Protein AF-I4HLX9-F1 (afdb_monomer_lite)

Radius of gyration: 16.6 Å; chains: 1; bounding box: 46×32×36 Å

Foldseek 3Di:
DFADQQPLVDAADVCLQVPLPDDDPSPDDDDDQDDDPCVCVDPLLVVLVVVLQVLLDPDPPRNDDDPQCPSVLSSNSSSQVPDDPPDGPDDDDPDPVPDDDPPDDPVPDDLDLCLSSLVSVCVVCVVGSVSVSVNSNSVSVVVVVVVVVVVVD

Structure (mmCIF, N/CA/C/O backbone):
data_AF-I4HLX9-F1
#
_entry.id   AF-I4HLX9-F1
#
loop_
_atom_site.group_PDB
_atom_site.id
_atom_site.type_symbol
_atom_site.label_atom_id
_atom_site.label_alt_id
_atom_site.label_comp_id
_atom_site.label_asym_id
_atom_site.label_entity_id
_atom_site.label_seq_id
_atom_site.pdbx_PDB_ins_code
_atom_site.Cartn_x
_atom_site.Cartn_y
_atom_site.Cartn_z
_atom_site.occupancy
_atom_site.B_iso_or_equiv
_atom_site.auth_seq_id
_atom_site.auth_comp_id
_atom_site.auth_asym_id
_atom_site.auth_atom_id
_atom_site.pdbx_PDB_model_num
ATOM 1 N N . MET A 1 1 ? -22.840 -7.962 -2.025 1.00 43.03 1 MET A N 1
ATOM 2 C CA . MET A 1 1 ? -21.601 -8.703 -1.705 1.00 43.03 1 MET A CA 1
ATOM 3 C C . MET A 1 1 ? -20.695 -7.799 -0.896 1.00 43.03 1 MET A C 1
ATOM 5 O O . MET A 1 1 ? -20.536 -6.633 -1.252 1.00 43.03 1 MET A O 1
ATOM 9 N N . GLU A 1 2 ? -20.195 -8.314 0.216 1.00 41.00 2 GLU A N 1
ATOM 10 C CA . GLU A 1 2 ? -19.357 -7.601 1.178 1.00 41.00 2 GLU A CA 1
ATOM 11 C C . GLU A 1 2 ? -17.907 -7.530 0.677 1.00 41.00 2 GLU A C 1
ATOM 13 O O . GLU A 1 2 ? -17.463 -8.379 -0.098 1.00 41.00 2 GLU A O 1
ATOM 18 N N . VAL A 1 3 ? -17.199 -6.458 1.031 1.00 46.12 3 VAL A N 1
ATOM 19 C CA . VAL A 1 3 ? -15.902 -6.108 0.441 1.00 46.12 3 VAL A CA 1
ATOM 20 C C . VAL A 1 3 ? -14.773 -6.441 1.401 1.00 46.12 3 VAL A C 1
ATOM 22 O O . VAL A 1 3 ? -14.701 -5.810 2.462 1.00 46.12 3 VAL A O 1
ATOM 25 N N . PRO A 1 4 ? -13.874 -7.380 1.053 1.00 48.59 4 PRO A N 1
ATOM 26 C CA . PRO A 1 4 ? -12.701 -7.620 1.867 1.00 48.59 4 PRO A CA 1
ATOM 27 C C . PRO A 1 4 ? -11.828 -6.368 1.845 1.00 48.59 4 PRO A C 1
ATOM 29 O O . PRO A 1 4 ? -11.683 -5.690 0.824 1.00 48.59 4 PRO A O 1
ATOM 32 N N . ILE A 1 5 ? -11.251 -6.058 2.994 1.00 58.41 5 ILE A N 1
ATOM 33 C CA . ILE A 1 5 ? -10.216 -5.039 3.113 1.00 58.41 5 ILE A CA 1
ATOM 34 C C . ILE A 1 5 ? -9.045 -5.461 2.206 1.00 58.41 5 ILE A C 1
ATOM 36 O O . ILE A 1 5 ? -8.912 -6.657 1.918 1.00 58.41 5 ILE A O 1
ATOM 40 N N . ALA A 1 6 ? -8.190 -4.529 1.747 1.00 64.69 6 ALA A N 1
ATOM 41 C CA . ALA A 1 6 ? -6.877 -4.868 1.180 1.00 64.69 6 ALA A CA 1
ATOM 42 C C . ALA A 1 6 ? -6.299 -6.033 1.985 1.00 64.69 6 ALA A C 1
ATOM 44 O O . ALA A 1 6 ? -6.528 -6.058 3.199 1.00 64.69 6 ALA A O 1
ATOM 45 N N . PRO A 1 7 ? -5.611 -7.002 1.358 1.00 71.50 7 PRO A N 1
ATOM 46 C CA . PRO A 1 7 ? -5.273 -8.246 2.028 1.00 71.50 7 PRO A CA 1
ATOM 47 C C . PRO A 1 7 ? -4.093 -8.019 2.987 1.00 71.50 7 PRO A C 1
ATOM 49 O O . PRO A 1 7 ? -3.009 -8.560 2.822 1.00 71.50 7 PRO A O 1
ATOM 52 N N . LEU A 1 8 ? -4.311 -7.160 3.981 1.00 78.81 8 LEU A N 1
ATOM 53 C CA . LEU A 1 8 ? -3.389 -6.656 4.984 1.00 78.81 8 LEU A CA 1
ATOM 54 C C . LEU A 1 8 ? -2.974 -7.762 5.950 1.00 78.81 8 LEU A C 1
ATOM 56 O O . LEU A 1 8 ? -1.884 -7.688 6.507 1.00 78.81 8 LEU A O 1
ATOM 60 N N . ASP A 1 9 ? -3.815 -8.793 6.089 1.00 80.06 9 ASP A N 1
ATOM 61 C CA . ASP A 1 9 ? -3.510 -10.029 6.817 1.00 80.06 9 ASP A CA 1
ATOM 62 C C . ASP A 1 9 ? -2.525 -10.932 6.053 1.00 80.06 9 ASP A C 1
ATOM 64 O O . ASP A 1 9 ? -2.032 -11.912 6.608 1.00 80.06 9 ASP A O 1
ATOM 68 N N . ASN A 1 10 ? -2.198 -10.619 4.789 1.00 84.88 10 ASN A N 1
ATOM 69 C CA . ASN A 1 10 ? -1.187 -11.388 4.077 1.00 84.88 10 ASN A CA 1
ATOM 70 C C . ASN A 1 10 ? 0.182 -11.197 4.740 1.00 84.88 10 ASN A C 1
ATOM 72 O O . ASN A 1 10 ? 0.622 -10.058 4.966 1.00 84.88 10 ASN A O 1
ATOM 76 N N . PRO A 1 11 ? 0.893 -12.305 5.010 1.00 90.06 11 PRO A N 1
ATOM 77 C CA . PRO A 1 11 ? 2.204 -12.239 5.614 1.00 90.06 11 PRO A CA 1
ATOM 78 C C . PRO A 1 11 ? 3.208 -11.602 4.654 1.00 90.06 11 PRO A C 1
ATOM 80 O O . PRO A 1 11 ? 3.058 -11.600 3.427 1.00 90.06 11 PRO A O 1
ATOM 83 N N . PHE A 1 12 ? 4.276 -11.077 5.240 1.00 92.81 12 PHE A N 1
ATOM 84 C CA . PHE A 1 12 ? 5.419 -10.604 4.484 1.00 92.81 12 PHE A CA 1
ATOM 85 C C . PHE A 1 12 ? 6.147 -11.791 3.835 1.00 92.81 12 PHE A C 1
ATOM 87 O O . PHE A 1 12 ? 6.544 -12.740 4.513 1.00 92.81 12 PHE A O 1
ATOM 94 N N . GLU A 1 13 ? 6.358 -11.733 2.523 1.00 91.75 13 GLU A N 1
ATOM 95 C CA . GLU A 1 13 ? 7.128 -12.728 1.785 1.00 91.75 13 GLU A CA 1
ATOM 96 C C . GLU A 1 13 ? 8.603 -12.305 1.717 1.00 91.75 13 GLU A C 1
ATOM 98 O O . GLU A 1 13 ? 9.004 -11.541 0.840 1.00 91.75 13 GLU A O 1
ATOM 103 N N . LEU A 1 14 ? 9.453 -12.865 2.586 1.00 92.38 14 LEU A N 1
ATOM 104 C CA . LEU A 1 14 ? 10.884 -12.517 2.660 1.00 92.38 14 LEU A CA 1
ATOM 105 C C . LEU A 1 14 ? 11.615 -12.612 1.306 1.00 92.38 14 LEU A C 1
ATOM 107 O O . LEU A 1 14 ? 12.502 -11.818 1.001 1.00 92.38 14 LEU A O 1
ATOM 111 N N . ARG A 1 15 ? 11.208 -13.555 0.449 1.00 92.88 15 ARG A N 1
ATOM 112 C CA . ARG A 1 15 ? 11.726 -13.695 -0.920 1.00 92.88 15 ARG A CA 1
ATOM 113 C C . ARG A 1 15 ? 11.603 -12.412 -1.741 1.00 92.88 15 ARG A C 1
ATOM 115 O O . ARG A 1 15 ? 12.481 -12.148 -2.555 1.00 92.88 15 ARG A O 1
ATOM 122 N N . LEU A 1 16 ? 10.536 -11.636 -1.546 1.00 89.31 16 LEU A N 1
ATOM 123 C CA . LEU A 1 16 ? 10.332 -10.372 -2.248 1.00 89.31 16 LEU A CA 1
ATOM 124 C C . LEU A 1 16 ? 11.344 -9.316 -1.841 1.00 89.31 16 LEU A C 1
ATOM 126 O O . LEU A 1 16 ? 11.607 -8.455 -2.657 1.00 89.31 16 LEU A O 1
ATOM 130 N N . ALA A 1 17 ? 11.918 -9.387 -0.639 1.00 91.12 17 ALA A N 1
ATOM 131 C CA . ALA A 1 17 ? 12.960 -8.469 -0.182 1.00 91.12 17 ALA A CA 1
ATOM 132 C C . ALA A 1 17 ? 14.381 -8.919 -0.527 1.00 91.12 17 ALA A C 1
ATOM 134 O O . ALA A 1 17 ? 15.312 -8.126 -0.455 1.00 91.12 17 ALA A O 1
ATOM 135 N N . LEU A 1 18 ? 14.565 -10.196 -0.864 1.00 92.12 18 LEU A N 1
ATOM 136 C CA . LEU A 1 18 ? 15.881 -10.764 -1.162 1.00 92.12 18 LEU A CA 1
ATOM 137 C C . LEU A 1 18 ? 16.110 -10.974 -2.664 1.00 92.12 18 LEU A C 1
ATOM 139 O O . LEU A 1 18 ? 17.255 -11.079 -3.099 1.00 92.12 18 LEU A O 1
ATOM 143 N N . TRP A 1 19 ? 15.045 -11.051 -3.468 1.00 90.06 19 TRP A N 1
ATOM 144 C CA . TRP A 1 19 ? 15.135 -11.420 -4.880 1.00 90.06 19 TRP A CA 1
ATOM 145 C C . TRP A 1 19 ? 14.360 -10.454 -5.800 1.00 90.06 19 TRP A C 1
ATOM 147 O O . TRP A 1 19 ? 13.137 -10.559 -5.906 1.00 90.06 19 TRP A O 1
ATOM 157 N N . PRO A 1 20 ? 15.044 -9.575 -6.567 1.00 86.81 20 PRO A N 1
ATOM 158 C CA . PRO A 1 20 ? 14.406 -8.551 -7.418 1.00 86.81 20 PRO A CA 1
ATOM 159 C C . PRO A 1 20 ? 13.506 -9.061 -8.557 1.00 86.81 20 PRO A C 1
ATOM 161 O O . PRO A 1 20 ? 12.774 -8.283 -9.189 1.00 86.81 20 PRO A O 1
ATOM 164 N N . TYR A 1 21 ? 13.586 -10.358 -8.863 1.00 86.44 21 TYR A N 1
ATOM 165 C CA . TYR A 1 21 ? 12.763 -11.027 -9.873 1.00 86.44 21 TYR A CA 1
ATOM 166 C C . TYR A 1 21 ? 11.638 -11.874 -9.265 1.00 86.44 21 TYR A C 1
ATOM 168 O O . TYR A 1 21 ? 10.880 -12.498 -10.010 1.00 86.44 21 TYR A O 1
ATOM 176 N N . ALA A 1 22 ? 11.514 -11.914 -7.934 1.00 85.56 22 ALA A N 1
ATOM 177 C CA . ALA A 1 22 ? 10.369 -12.536 -7.290 1.00 85.56 22 ALA A CA 1
ATOM 178 C C . ALA A 1 22 ? 9.104 -11.746 -7.651 1.00 85.56 22 ALA A C 1
ATOM 180 O O . ALA A 1 22 ? 9.133 -10.524 -7.791 1.00 85.56 22 ALA A O 1
ATOM 181 N N . LYS A 1 23 ? 7.999 -12.465 -7.847 1.00 81.94 23 LYS A N 1
ATOM 182 C CA . LYS A 1 23 ? 6.695 -11.877 -8.149 1.00 81.94 23 LYS A CA 1
ATOM 183 C C . LYS A 1 23 ? 5.777 -12.044 -6.957 1.00 81.94 23 LYS A C 1
ATOM 185 O O . LYS A 1 23 ? 5.753 -13.121 -6.357 1.00 81.94 23 LYS A O 1
ATOM 190 N N . ARG A 1 24 ? 5.013 -10.996 -6.680 1.00 83.69 24 ARG A N 1
ATOM 191 C CA . ARG A 1 24 ? 3.952 -11.001 -5.686 1.00 83.69 24 ARG A CA 1
ATOM 192 C C . ARG A 1 24 ? 2.813 -11.927 -6.087 1.00 83.69 24 ARG A C 1
ATOM 194 O O . ARG A 1 24 ? 2.456 -12.006 -7.262 1.00 83.69 24 ARG A O 1
ATOM 201 N N . LYS A 1 25 ? 2.262 -12.634 -5.101 1.00 79.94 25 LYS A N 1
ATOM 202 C CA . LYS A 1 25 ? 1.082 -13.502 -5.250 1.00 79.94 25 LYS A CA 1
ATOM 203 C C . LYS A 1 25 ? -0.125 -12.971 -4.479 1.00 79.94 25 LYS A C 1
ATOM 205 O O . LYS A 1 25 ? -1.259 -13.305 -4.802 1.00 79.94 25 LYS A O 1
ATOM 210 N N . ASP A 1 26 ? 0.113 -12.080 -3.524 1.00 72.19 26 ASP A N 1
ATOM 211 C CA . ASP A 1 26 ? -0.887 -11.332 -2.758 1.00 72.19 26 ASP A CA 1
ATOM 212 C C . ASP A 1 26 ? -1.683 -10.318 -3.600 1.00 72.19 26 ASP A C 1
ATOM 214 O O . ASP A 1 26 ? -2.595 -9.673 -3.086 1.00 72.19 26 ASP A O 1
ATOM 218 N N . ILE A 1 27 ? -1.373 -10.183 -4.895 1.00 66.31 27 ILE A N 1
ATOM 219 C CA . ILE A 1 27 ? -2.161 -9.390 -5.850 1.00 66.31 27 ILE A CA 1
ATOM 220 C C . ILE A 1 27 ? -3.397 -10.135 -6.356 1.00 66.31 27 ILE A C 1
ATOM 222 O O . ILE A 1 27 ? -4.209 -9.549 -7.067 1.00 66.31 27 ILE A O 1
ATOM 226 N N . HIS A 1 28 ? -3.517 -11.438 -6.106 1.00 58.53 28 HIS A N 1
ATOM 227 C CA . HIS A 1 28 ? -4.616 -12.226 -6.651 1.00 58.53 28 HIS A CA 1
ATOM 228 C C . HIS A 1 28 ? -5.866 -12.067 -5.784 1.00 58.53 28 HIS A C 1
ATOM 230 O O . HIS A 1 28 ? -5.820 -12.260 -4.574 1.00 58.53 28 HIS A O 1
ATOM 236 N N . GLY A 1 29 ? -6.983 -11.705 -6.412 1.00 54.31 29 GLY A N 1
ATOM 237 C CA . GLY A 1 29 ? -8.248 -11.452 -5.729 1.00 54.31 29 GLY A CA 1
ATOM 238 C C . GLY A 1 29 ? -8.983 -10.252 -6.314 1.00 54.31 29 GLY A C 1
ATOM 239 O O . GLY A 1 29 ? -8.482 -9.569 -7.210 1.00 54.31 29 GLY A O 1
ATOM 240 N N . CYS A 1 30 ? -10.194 -10.007 -5.822 1.00 50.84 30 CYS A N 1
ATOM 241 C CA . CYS A 1 30 ? -10.955 -8.823 -6.201 1.00 50.84 30 CYS A CA 1
ATOM 242 C C . CYS A 1 30 ? -10.379 -7.593 -5.491 1.00 50.84 30 CYS A C 1
ATOM 244 O O . CYS A 1 30 ? -10.391 -7.527 -4.265 1.00 50.84 30 CYS A O 1
ATOM 246 N N . HIS A 1 31 ? -9.921 -6.611 -6.266 1.00 50.59 31 HIS A N 1
ATOM 247 C CA . HIS A 1 31 ? -9.523 -5.294 -5.768 1.00 50.59 31 HIS A CA 1
ATOM 248 C C . HIS A 1 31 ? -10.607 -4.304 -6.146 1.00 50.59 31 HIS A C 1
ATOM 250 O O . HIS A 1 31 ? -10.910 -4.148 -7.328 1.00 50.59 31 HIS A O 1
ATOM 256 N N . LEU A 1 32 ? -11.192 -3.632 -5.164 1.00 49.06 32 LEU A N 1
ATOM 257 C CA . LEU A 1 32 ? -12.093 -2.526 -5.450 1.00 49.06 32 LEU A CA 1
ATOM 258 C C . LEU A 1 32 ? -11.284 -1.243 -5.591 1.00 49.06 32 LEU A C 1
ATOM 260 O O . LEU A 1 32 ? -10.443 -0.937 -4.745 1.00 49.06 32 LEU A O 1
ATOM 264 N N . GLU A 1 33 ? -11.542 -0.493 -6.666 1.00 44.78 33 GLU A N 1
ATOM 265 C CA . GLU A 1 33 ? -11.133 0.907 -6.723 1.00 44.78 33 GLU A CA 1
ATOM 266 C C . GLU A 1 33 ? -11.890 1.629 -5.615 1.00 44.78 33 GLU A C 1
ATOM 268 O O . GLU A 1 33 ? -13.126 1.670 -5.634 1.00 44.78 33 GLU A O 1
ATOM 273 N N . PRO A 1 34 ? -11.186 2.138 -4.600 1.00 46.50 34 PRO A N 1
ATOM 274 C CA . PRO A 1 34 ? -11.883 2.708 -3.489 1.00 46.50 34 PRO A CA 1
ATOM 275 C C . PRO A 1 34 ? -12.332 4.104 -3.920 1.00 46.50 34 PRO A C 1
ATOM 277 O O . PRO A 1 34 ? -11.592 4.844 -4.568 1.00 46.50 34 PRO A O 1
ATOM 280 N N . PHE A 1 35 ? -13.543 4.448 -3.491 1.00 51.06 35 PHE A N 1
ATOM 281 C CA . PHE A 1 35 ? -14.054 5.809 -3.355 1.00 51.06 35 PHE A CA 1
ATOM 282 C C . PHE A 1 35 ? -14.905 6.347 -4.511 1.00 51.06 35 PHE A C 1
ATOM 284 O O . PHE A 1 35 ? -14.425 6.885 -5.505 1.00 51.06 35 PHE A O 1
ATOM 291 N N . ASN A 1 36 ? -16.226 6.319 -4.299 1.00 52.25 36 ASN A N 1
ATOM 292 C CA . ASN A 1 36 ? -17.105 7.314 -4.908 1.00 52.25 36 ASN A CA 1
ATOM 293 C C . ASN A 1 36 ? -16.855 8.690 -4.255 1.00 52.25 36 ASN A C 1
ATOM 295 O O . ASN A 1 36 ? -16.266 8.787 -3.180 1.00 52.25 36 ASN A O 1
ATOM 299 N N . ASN A 1 37 ? -17.341 9.774 -4.861 1.00 54.31 37 ASN A N 1
ATOM 300 C CA . ASN A 1 37 ? -17.110 11.126 -4.333 1.00 54.31 37 ASN A CA 1
ATOM 301 C C . ASN A 1 37 ? -17.730 11.369 -2.934 1.00 54.31 37 ASN A C 1
ATOM 303 O O . ASN A 1 37 ? -17.433 12.370 -2.284 1.00 54.31 37 ASN A O 1
ATOM 307 N N . THR A 1 38 ? -18.598 10.474 -2.459 1.00 52.28 38 THR A N 1
ATOM 308 C CA . THR A 1 38 ? -19.346 10.617 -1.205 1.00 52.28 38 THR A CA 1
ATOM 309 C C . THR A 1 38 ? -18.516 10.241 0.020 1.00 52.28 38 THR A C 1
ATOM 311 O O . THR A 1 38 ? -18.676 10.854 1.073 1.00 52.28 38 THR A O 1
ATOM 314 N N . ILE A 1 39 ? -17.584 9.294 -0.105 1.00 58.56 39 ILE A N 1
ATOM 315 C CA . ILE A 1 39 ? -16.735 8.837 1.012 1.00 58.56 39 ILE A CA 1
ATOM 316 C C . ILE A 1 39 ? -15.852 9.954 1.588 1.00 58.56 39 ILE A C 1
ATOM 318 O O . ILE A 1 39 ? -15.649 10.007 2.797 1.00 58.56 39 ILE A O 1
ATOM 322 N N . TRP A 1 40 ? -15.440 10.926 0.765 1.00 58.62 40 TRP A N 1
ATOM 323 C CA . TRP A 1 40 ? -14.678 12.114 1.174 1.00 58.62 40 TRP A CA 1
ATOM 324 C C . TRP A 1 40 ? -15.435 13.021 2.146 1.00 58.62 40 TRP A C 1
ATOM 326 O O . TRP A 1 40 ? -14.838 13.843 2.838 1.00 58.62 40 TRP A O 1
ATOM 336 N N . LYS A 1 41 ? -16.765 12.887 2.205 1.00 57.53 41 LYS A N 1
ATOM 337 C CA . LYS A 1 41 ? -17.609 13.659 3.120 1.00 57.53 41 LYS A CA 1
ATOM 338 C C . LYS A 1 41 ? -17.690 13.029 4.509 1.00 57.53 41 LYS A C 1
ATOM 340 O O . LYS A 1 41 ? -18.106 13.717 5.438 1.00 57.53 41 LYS A O 1
ATOM 345 N N . THR A 1 42 ? -17.289 11.765 4.656 1.00 68.69 42 THR A N 1
ATOM 346 C CA . THR A 1 42 ? -17.360 11.046 5.932 1.00 68.69 42 THR A CA 1
ATOM 347 C C . THR A 1 42 ? -16.332 11.582 6.925 1.00 68.69 42 THR A C 1
ATOM 349 O O . THR A 1 42 ? -15.211 11.938 6.556 1.00 68.69 42 THR A O 1
ATOM 352 N N . THR A 1 43 ? -16.705 11.621 8.204 1.00 73.62 43 THR A N 1
ATOM 353 C CA . THR A 1 43 ? -15.804 12.022 9.294 1.00 73.62 43 THR A CA 1
ATOM 354 C C . THR A 1 43 ? -14.573 11.117 9.357 1.00 73.62 43 THR A C 1
ATOM 356 O O . THR A 1 43 ? -13.460 11.617 9.475 1.00 73.62 43 THR A O 1
ATOM 359 N N . LEU A 1 44 ? -14.755 9.809 9.134 1.00 70.19 44 LEU A N 1
ATOM 360 C CA . LEU A 1 44 ? -13.674 8.818 9.092 1.00 70.19 44 LEU A CA 1
ATOM 361 C C . LEU A 1 44 ? -12.588 9.175 8.070 1.00 70.19 44 LEU A C 1
ATOM 363 O O . LEU A 1 44 ? -11.400 9.131 8.388 1.00 70.19 44 LEU A O 1
ATOM 367 N N . VAL A 1 45 ? -12.979 9.565 6.849 1.00 70.75 45 VAL A N 1
ATOM 368 C CA . VAL A 1 45 ? -12.013 9.964 5.814 1.00 70.75 45 VAL A CA 1
ATOM 369 C C . VAL A 1 45 ? -11.343 11.288 6.157 1.00 70.75 45 VAL A C 1
ATOM 371 O O . VAL A 1 45 ? -1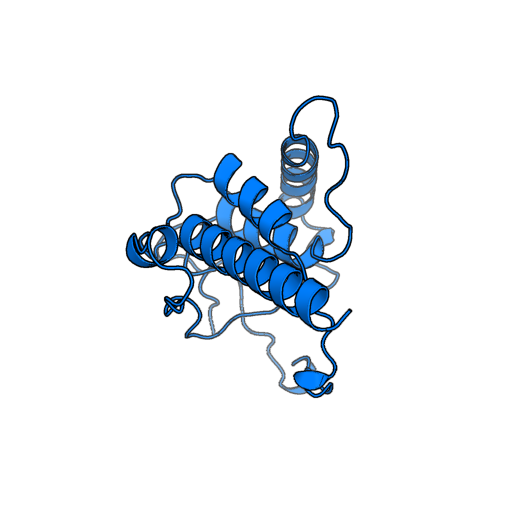0.139 11.413 5.958 1.00 70.75 45 VAL A O 1
ATOM 374 N N . LYS A 1 46 ? -12.077 12.260 6.710 1.00 76.31 46 LYS A N 1
ATOM 375 C CA . LYS A 1 46 ? -11.509 13.558 7.113 1.00 76.31 46 LYS A CA 1
ATOM 376 C C . LYS A 1 46 ? -10.459 13.411 8.220 1.00 76.31 46 LYS A C 1
ATOM 378 O O . LYS A 1 46 ? -9.362 13.941 8.090 1.00 76.31 46 LYS A O 1
ATOM 383 N N . GLU A 1 47 ? -10.752 12.636 9.260 1.00 79.69 47 GLU A N 1
ATOM 384 C CA . GLU A 1 47 ? -9.812 12.367 10.359 1.00 79.69 47 GLU A CA 1
ATOM 385 C C . GLU A 1 47 ? -8.598 11.546 9.904 1.00 79.69 47 GLU A C 1
ATOM 387 O O . GLU A 1 47 ? -7.475 11.716 10.385 1.00 79.69 47 GLU A O 1
ATOM 392 N N . ALA A 1 48 ? -8.803 10.628 8.962 1.00 80.31 48 ALA A N 1
ATOM 393 C CA . ALA A 1 48 ? -7.714 9.883 8.356 1.00 80.31 48 ALA A CA 1
ATOM 394 C C . ALA A 1 48 ? -6.862 10.740 7.413 1.00 80.31 48 ALA A C 1
ATOM 396 O O . ALA A 1 48 ? -5.665 10.488 7.331 1.00 80.31 48 ALA A O 1
ATOM 397 N N . LEU A 1 49 ? -7.433 11.747 6.746 1.00 78.62 49 LEU A N 1
ATOM 398 C CA . LEU A 1 49 ? -6.702 12.660 5.868 1.00 78.62 49 LEU A CA 1
ATOM 399 C C . LEU A 1 49 ? -5.691 13.498 6.656 1.00 78.62 49 LEU A C 1
ATOM 401 O O . LEU A 1 49 ? -4.539 13.588 6.242 1.00 78.62 49 LEU A O 1
ATOM 405 N N . ASP A 1 50 ? -6.081 14.040 7.810 1.00 80.62 50 ASP A N 1
ATOM 406 C CA . ASP A 1 50 ? -5.165 14.787 8.681 1.00 80.62 50 ASP A CA 1
ATOM 407 C C . ASP A 1 50 ? -3.997 13.914 9.156 1.00 80.62 50 ASP A C 1
ATOM 409 O O . ASP A 1 50 ? -2.835 14.325 9.114 1.00 80.62 50 ASP A O 1
ATOM 413 N N . ASP A 1 51 ? -4.294 12.682 9.573 1.00 82.56 51 ASP A N 1
ATOM 414 C CA . ASP A 1 51 ? -3.276 11.709 9.973 1.00 82.56 51 ASP A CA 1
ATOM 415 C C . ASP A 1 51 ? -2.378 11.334 8.782 1.00 82.56 51 ASP A C 1
ATOM 417 O O . ASP A 1 51 ? -1.153 11.338 8.893 1.00 82.56 51 ASP A O 1
ATOM 421 N N . PHE A 1 52 ? -2.957 11.084 7.608 1.00 83.00 52 PHE A N 1
ATOM 422 C CA . PHE A 1 52 ? -2.216 10.779 6.388 1.00 83.00 52 PHE A CA 1
ATOM 423 C C . PHE A 1 52 ? -1.265 11.917 6.007 1.00 83.00 52 PHE A C 1
ATOM 425 O O . PHE A 1 52 ? -0.072 11.680 5.826 1.00 83.00 52 PHE A O 1
ATOM 432 N N . VAL A 1 53 ? -1.752 13.162 5.971 1.00 79.38 53 VAL A N 1
ATOM 433 C CA . VAL A 1 53 ? -0.960 14.357 5.640 1.00 79.38 53 VAL A CA 1
ATOM 434 C C . VAL A 1 53 ? 0.183 14.570 6.629 1.00 79.38 53 VAL A C 1
ATOM 436 O O . VAL A 1 53 ? 1.303 14.873 6.213 1.00 79.38 53 VAL A O 1
ATOM 439 N N . ARG A 1 54 ? -0.048 14.351 7.928 1.00 79.12 54 ARG A N 1
ATOM 440 C CA . ARG A 1 54 ? 1.023 14.394 8.938 1.00 79.12 54 ARG A CA 1
ATOM 441 C C . ARG A 1 54 ? 2.074 13.312 8.696 1.00 79.12 54 ARG A C 1
ATOM 443 O O . ARG A 1 54 ? 3.266 13.584 8.827 1.00 79.12 54 ARG A O 1
ATOM 450 N N . ASN A 1 55 ? 1.650 12.109 8.310 1.00 77.38 55 ASN A N 1
ATOM 451 C CA . ASN A 1 55 ? 2.550 10.982 8.070 1.00 77.38 55 ASN A CA 1
ATOM 452 C C . ASN A 1 55 ? 3.308 11.069 6.740 1.00 77.38 55 ASN A C 1
ATOM 454 O O . ASN A 1 55 ? 4.402 10.512 6.659 1.00 77.38 55 ASN A O 1
ATOM 458 N N . MET A 1 56 ? 2.801 11.810 5.746 1.00 70.81 56 MET A N 1
ATOM 459 C CA . MET A 1 56 ? 3.502 12.073 4.480 1.00 70.81 56 MET A CA 1
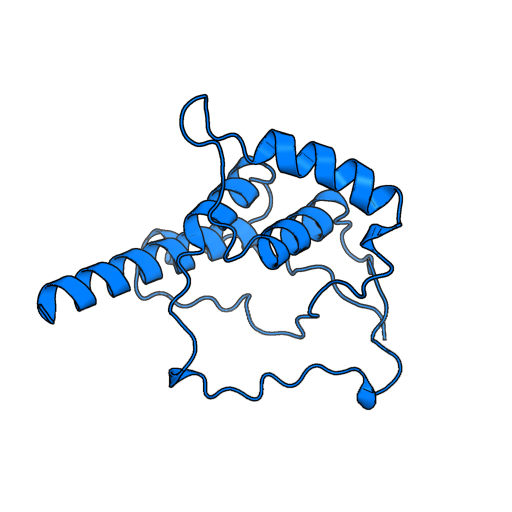ATOM 460 C C . MET A 1 56 ? 4.822 12.839 4.657 1.00 70.81 56 MET A C 1
ATOM 462 O O . MET A 1 56 ? 5.651 12.837 3.749 1.00 70.81 56 MET A O 1
ATOM 466 N N . ARG A 1 57 ? 5.058 13.459 5.821 1.00 67.81 57 ARG A N 1
ATOM 467 C CA . ARG A 1 57 ? 6.337 14.102 6.144 1.00 67.81 57 ARG A CA 1
ATOM 468 C C . ARG A 1 57 ? 7.408 13.046 6.431 1.00 67.81 57 ARG A C 1
ATOM 470 O O . ARG A 1 57 ? 7.395 12.377 7.471 1.00 67.81 57 ARG A O 1
ATOM 477 N N . ILE A 1 58 ? 8.366 12.900 5.518 1.00 58.12 58 ILE A N 1
ATOM 478 C CA . ILE A 1 58 ? 9.592 12.121 5.736 1.00 58.12 58 ILE A CA 1
ATOM 479 C C . ILE A 1 58 ? 10.705 13.117 6.083 1.00 58.12 58 ILE A C 1
ATOM 481 O O . ILE A 1 58 ? 11.429 13.591 5.212 1.00 58.12 58 ILE A O 1
ATOM 485 N N . GLY A 1 59 ? 10.801 13.476 7.367 1.00 57.84 59 GLY A N 1
ATOM 486 C CA . GLY A 1 59 ? 11.719 14.521 7.837 1.00 57.84 59 GLY A CA 1
ATOM 487 C C . GLY A 1 59 ? 11.315 15.933 7.388 1.00 57.84 59 GLY A C 1
ATOM 488 O O . GLY A 1 59 ? 10.182 16.156 6.961 1.00 57.84 59 GLY A O 1
ATOM 489 N N . GLU A 1 60 ? 12.240 16.889 7.502 1.00 50.84 60 GLU A N 1
ATOM 490 C CA . GLU A 1 60 ? 12.011 18.303 7.147 1.00 50.84 60 GLU A CA 1
ATOM 491 C C . GLU A 1 60 ? 12.133 18.585 5.634 1.00 50.84 60 GLU A C 1
ATOM 493 O O . GLU A 1 60 ? 11.596 19.578 5.152 1.00 50.84 60 GLU A O 1
ATOM 498 N N . ILE A 1 61 ? 12.792 17.704 4.867 1.00 51.91 61 ILE A N 1
ATOM 499 C CA . ILE A 1 61 ? 13.242 17.990 3.488 1.00 51.91 61 ILE A CA 1
ATOM 500 C C . ILE A 1 61 ? 12.326 17.385 2.402 1.00 51.91 61 ILE A C 1
ATOM 502 O O . ILE A 1 61 ? 12.230 17.939 1.309 1.00 51.91 61 ILE A O 1
ATOM 506 N N . LEU A 1 62 ? 11.612 16.281 2.667 1.00 52.03 62 LEU A N 1
ATOM 507 C CA . LEU A 1 62 ? 10.698 15.662 1.691 1.00 52.03 62 LEU A CA 1
ATOM 508 C C . LEU A 1 62 ? 9.241 15.963 2.051 1.00 52.03 62 LEU A C 1
ATOM 510 O O . LEU A 1 62 ? 8.610 15.235 2.819 1.00 52.03 62 LEU A O 1
ATOM 514 N N . THR A 1 63 ? 8.707 17.059 1.513 1.00 52.28 63 THR A N 1
ATOM 515 C CA . THR A 1 63 ? 7.387 17.554 1.933 1.00 52.28 63 THR A CA 1
ATOM 516 C C . THR A 1 63 ? 6.216 17.102 1.065 1.00 52.28 63 THR A C 1
ATOM 518 O O . THR A 1 63 ? 5.083 17.264 1.497 1.00 52.28 63 THR A O 1
ATOM 521 N N . TRP A 1 64 ? 6.419 16.499 -0.109 1.00 55.34 64 TRP A N 1
ATOM 522 C CA . TRP A 1 64 ? 5.289 16.087 -0.948 1.00 55.34 64 TRP A CA 1
ATOM 523 C C . TRP A 1 64 ? 5.604 14.797 -1.696 1.00 55.34 64 TRP A C 1
ATOM 525 O O . TRP A 1 64 ? 6.502 14.757 -2.538 1.00 55.34 64 TRP A O 1
ATOM 535 N N . LEU A 1 65 ? 4.849 13.734 -1.393 1.00 56.22 65 LEU A N 1
ATOM 536 C CA . LEU A 1 65 ? 4.748 12.596 -2.299 1.00 56.22 65 LEU A CA 1
ATOM 537 C C . LEU A 1 65 ? 4.384 13.123 -3.693 1.00 56.22 65 LEU A C 1
ATOM 539 O O . LEU A 1 65 ? 3.525 14.005 -3.796 1.00 56.22 65 LEU A O 1
ATOM 543 N N . PRO A 1 66 ? 4.973 12.581 -4.767 1.00 55.47 66 PRO A N 1
ATOM 544 C CA . PRO A 1 66 ? 4.503 12.884 -6.105 1.00 55.47 66 PRO A CA 1
ATOM 545 C C . PRO A 1 66 ? 2.987 12.625 -6.172 1.00 55.47 66 PR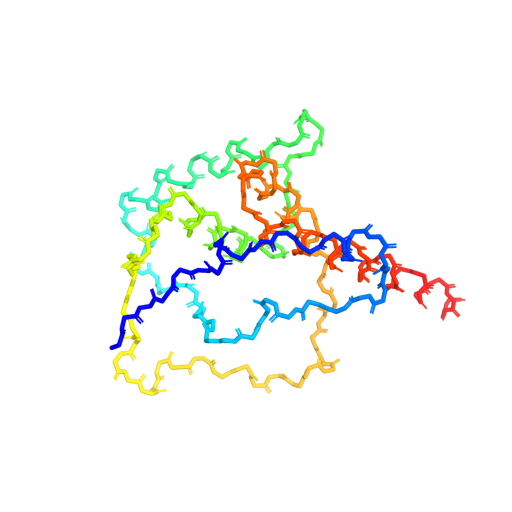O A C 1
ATOM 547 O O . PRO A 1 66 ? 2.537 11.547 -5.787 1.00 55.47 66 PRO A O 1
ATOM 550 N N . LEU A 1 67 ? 2.201 13.600 -6.652 1.00 56.25 67 LEU A N 1
ATOM 551 C CA . LEU A 1 67 ? 0.726 13.515 -6.731 1.00 56.25 67 LEU A CA 1
ATOM 552 C C . LEU A 1 67 ? 0.245 12.244 -7.466 1.00 56.25 67 LEU A C 1
ATOM 554 O O . LEU A 1 67 ? -0.862 11.751 -7.246 1.00 56.25 67 LEU A O 1
ATOM 558 N N . TRP A 1 68 ? 1.106 11.677 -8.314 1.00 56.75 68 TRP A N 1
ATOM 559 C CA . TRP A 1 68 ? 0.918 10.414 -9.018 1.00 56.75 68 TRP A CA 1
ATOM 560 C C . TRP A 1 68 ? 0.934 9.230 -8.035 1.00 56.75 68 TRP A C 1
ATOM 562 O O . TRP A 1 68 ? 1.977 8.663 -7.723 1.00 56.75 68 TRP A O 1
ATOM 572 N N . GLY A 1 69 ? -0.249 8.828 -7.572 1.00 64.38 69 GLY A N 1
ATOM 573 C CA . GLY A 1 69 ? -0.420 7.701 -6.648 1.00 64.38 69 GLY A CA 1
ATOM 574 C C . GLY A 1 69 ? -1.049 8.076 -5.310 1.00 64.38 69 GLY A C 1
ATOM 575 O O . GLY A 1 69 ? -1.311 7.172 -4.520 1.00 64.38 69 GLY A O 1
ATOM 576 N N . PHE A 1 70 ? -1.354 9.361 -5.085 1.00 70.62 70 PHE A N 1
ATOM 577 C CA . PHE A 1 70 ? -2.028 9.847 -3.879 1.00 70.62 70 PHE A CA 1
ATOM 578 C C . PHE A 1 70 ? -3.340 9.102 -3.603 1.00 70.62 70 PHE A C 1
ATOM 580 O O . PHE A 1 70 ? -3.528 8.606 -2.498 1.00 70.62 70 PHE A O 1
ATOM 587 N N . ASP A 1 71 ? -4.193 8.922 -4.617 1.00 70.06 71 ASP A N 1
ATOM 588 C CA . ASP A 1 71 ? -5.483 8.230 -4.464 1.00 70.06 71 ASP A CA 1
ATOM 589 C C . ASP A 1 71 ? -5.313 6.785 -3.972 1.00 70.06 71 ASP A C 1
ATOM 591 O O . ASP A 1 71 ? -6.023 6.323 -3.078 1.00 70.06 71 ASP A O 1
ATOM 595 N N . ARG A 1 72 ? -4.317 6.072 -4.518 1.00 76.94 72 ARG A N 1
ATOM 596 C CA . ARG A 1 72 ? -3.982 4.702 -4.102 1.00 76.94 72 ARG A CA 1
ATOM 597 C C . ARG A 1 72 ? -3.402 4.688 -2.692 1.00 76.94 72 ARG A C 1
ATOM 599 O O . ARG A 1 72 ? -3.806 3.857 -1.885 1.00 76.94 72 ARG A O 1
ATOM 606 N N . ALA A 1 73 ? -2.457 5.579 -2.405 1.00 78.25 73 ALA A N 1
ATOM 607 C CA . ALA A 1 73 ? -1.801 5.665 -1.107 1.00 78.25 73 ALA A CA 1
ATOM 608 C C . ALA A 1 73 ? -2.808 5.980 0.003 1.00 78.25 73 ALA A C 1
ATOM 610 O O . ALA A 1 73 ? -2.834 5.293 1.019 1.00 78.25 73 ALA A O 1
ATOM 611 N N . LEU A 1 74 ? -3.696 6.948 -0.227 1.00 78.25 74 LEU A N 1
ATOM 612 C CA . LEU A 1 74 ? -4.767 7.282 0.697 1.00 78.25 74 LEU A CA 1
ATOM 613 C C . LEU A 1 74 ? -5.770 6.132 0.837 1.00 78.25 74 LEU A C 1
ATOM 615 O O . LEU A 1 74 ? -6.212 5.841 1.945 1.00 78.25 74 LEU A O 1
ATOM 619 N N . GLY A 1 75 ? -6.092 5.430 -0.253 1.00 77.62 75 GLY A N 1
ATOM 620 C CA . GLY A 1 75 ? -6.960 4.258 -0.186 1.00 77.62 75 GLY A CA 1
ATOM 621 C C . GLY A 1 75 ? -6.408 3.124 0.650 1.00 77.62 75 GLY A C 1
ATOM 622 O O . GLY A 1 75 ? -7.122 2.589 1.495 1.00 77.62 75 GLY A O 1
ATOM 623 N N . LEU A 1 76 ? -5.131 2.807 0.475 1.00 81.56 76 LEU A N 1
ATOM 624 C CA . LEU A 1 76 ? -4.446 1.822 1.302 1.00 81.56 76 LEU A CA 1
ATOM 625 C C . LEU A 1 76 ? -4.301 2.302 2.751 1.00 81.56 76 LEU A C 1
ATOM 627 O O . LEU A 1 76 ? -4.472 1.504 3.668 1.00 81.56 76 LEU A O 1
ATOM 631 N N . PHE A 1 77 ? -4.059 3.596 2.972 1.00 84.38 77 PHE A N 1
ATOM 632 C CA . PHE A 1 77 ? -3.972 4.179 4.310 1.00 84.38 77 PHE A CA 1
ATOM 633 C C . PHE A 1 77 ? -5.296 4.072 5.072 1.00 84.38 77 PHE A C 1
ATOM 635 O O . PHE A 1 77 ? -5.309 3.650 6.224 1.00 84.38 77 PHE A O 1
ATOM 642 N N . LEU A 1 78 ? -6.411 4.426 4.428 1.00 79.12 78 LEU A N 1
ATOM 643 C CA . LEU A 1 78 ? -7.752 4.313 5.001 1.00 79.12 78 LEU A CA 1
ATOM 644 C C . LEU A 1 78 ? -8.082 2.861 5.344 1.00 79.12 78 LEU A C 1
ATOM 646 O O . LEU A 1 78 ? -8.524 2.575 6.454 1.00 79.12 78 LEU A O 1
ATOM 650 N N . GLN A 1 79 ? -7.812 1.946 4.413 1.00 78.88 79 GLN A N 1
ATOM 651 C CA . GLN A 1 79 ? -8.039 0.519 4.624 1.00 78.88 79 GLN A CA 1
ATOM 652 C C . GLN A 1 79 ? -7.205 -0.030 5.785 1.00 78.88 79 GLN A C 1
ATOM 654 O O . GLN A 1 79 ? -7.731 -0.791 6.585 1.00 78.88 79 GLN A O 1
ATOM 659 N N . ALA A 1 80 ? -5.947 0.396 5.926 1.00 83.00 80 ALA A N 1
ATOM 660 C CA . ALA A 1 80 ? -5.091 -0.004 7.040 1.00 83.00 80 ALA A CA 1
ATOM 661 C C . ALA A 1 80 ? -5.491 0.608 8.379 1.00 83.00 80 ALA A C 1
ATOM 663 O O . ALA A 1 80 ? -5.491 -0.087 9.390 1.00 83.00 80 ALA A O 1
ATOM 664 N N . LYS A 1 81 ? -5.859 1.892 8.400 1.00 83.88 81 LYS A N 1
ATOM 665 C CA . LYS A 1 81 ? -6.251 2.589 9.630 1.00 83.88 81 LYS A CA 1
ATOM 666 C C . LYS A 1 81 ? -7.485 1.968 10.280 1.00 83.88 81 LYS A C 1
ATOM 668 O O . LYS A 1 81 ? -7.565 1.922 11.503 1.00 83.88 81 LYS A O 1
ATOM 673 N N . PHE A 1 82 ? -8.427 1.505 9.464 1.00 78.19 82 PHE A N 1
ATOM 674 C CA . PHE A 1 82 ? -9.683 0.915 9.923 1.00 78.19 82 PHE A CA 1
ATOM 675 C C . PHE A 1 82 ? -9.717 -0.606 9.769 1.00 78.19 82 PHE A C 1
ATOM 677 O O . PHE A 1 82 ? -10.790 -1.198 9.864 1.00 78.19 82 PHE A O 1
ATOM 684 N N . PHE A 1 83 ? -8.566 -1.243 9.528 1.00 77.50 83 PHE A N 1
ATOM 685 C CA . PHE A 1 83 ? -8.526 -2.683 9.332 1.00 77.50 83 PHE A CA 1
ATOM 686 C C . PHE A 1 83 ? -9.001 -3.419 10.583 1.00 77.50 83 PHE A C 1
ATOM 688 O O . PHE A 1 83 ? -8.447 -3.245 11.669 1.00 77.50 83 PHE A O 1
ATOM 695 N N . GLN A 1 84 ? -9.986 -4.292 10.407 1.00 71.31 84 GLN A N 1
ATOM 696 C CA . GLN A 1 84 ? -10.395 -5.268 11.403 1.00 71.31 84 GLN A CA 1
ATOM 697 C C . GLN A 1 84 ? -10.480 -6.627 10.716 1.00 71.31 84 GLN A C 1
ATOM 699 O O . GLN A 1 84 ? -11.103 -6.762 9.662 1.00 71.31 84 GLN A O 1
ATOM 704 N N . LYS A 1 85 ? -9.803 -7.623 11.291 1.00 68.00 85 LYS A N 1
ATOM 705 C CA . LYS A 1 85 ? -9.802 -8.981 10.749 1.00 68.00 85 LYS A CA 1
ATOM 706 C C . LYS A 1 85 ? -11.237 -9.516 10.729 1.00 68.00 85 LYS A C 1
ATOM 708 O O . LYS A 1 85 ? -11.991 -9.263 11.664 1.00 68.00 85 LYS A O 1
ATOM 713 N N . ASP A 1 86 ? -11.595 -10.206 9.649 1.00 65.75 86 ASP A N 1
ATOM 714 C CA . ASP A 1 86 ? -12.920 -10.806 9.427 1.00 65.75 86 ASP A CA 1
ATOM 715 C C . ASP A 1 86 ? -14.091 -9.804 9.320 1.00 65.75 86 ASP A C 1
ATOM 717 O O . ASP A 1 86 ? -15.254 -10.198 9.372 1.00 65.75 86 ASP A O 1
ATOM 721 N N . ILE A 1 87 ? -13.800 -8.510 9.126 1.00 59.38 87 ILE A N 1
ATOM 722 C CA . ILE A 1 87 ? -14.806 -7.453 8.956 1.00 59.38 87 ILE A CA 1
ATOM 723 C C . ILE A 1 87 ? -14.697 -6.830 7.563 1.00 59.38 87 ILE A C 1
ATOM 725 O O . ILE A 1 87 ? -13.612 -6.637 7.011 1.00 59.38 87 ILE A O 1
ATOM 729 N N . TYR A 1 88 ? -15.850 -6.492 6.991 1.00 55.72 88 TYR A N 1
ATOM 730 C CA . TYR A 1 88 ? -15.964 -5.874 5.677 1.00 55.72 88 TYR A CA 1
ATOM 731 C C . TYR A 1 88 ? -16.189 -4.363 5.815 1.00 55.72 88 TYR A C 1
ATOM 733 O O . TYR A 1 88 ? -17.126 -3.924 6.477 1.00 55.72 88 TYR A O 1
ATOM 741 N N . ILE A 1 89 ? -15.345 -3.548 5.172 1.00 51.81 89 ILE A N 1
ATOM 742 C CA . ILE A 1 89 ? -15.413 -2.070 5.250 1.00 51.81 89 ILE A CA 1
ATOM 743 C C . ILE A 1 89 ? -16.325 -1.486 4.141 1.00 51.81 89 ILE A C 1
ATOM 745 O O . ILE A 1 89 ? -16.515 -0.274 4.049 1.00 51.81 89 ILE A O 1
ATOM 749 N N . GLY A 1 90 ? -16.946 -2.320 3.293 1.00 51.72 90 GLY A N 1
ATOM 750 C CA . GLY A 1 90 ? -17.852 -1.824 2.252 1.00 51.72 90 GLY A CA 1
ATOM 751 C C . GLY A 1 90 ? -18.720 -2.866 1.546 1.00 51.72 90 GLY A C 1
ATOM 752 O O . GLY A 1 90 ? -18.656 -4.067 1.813 1.00 51.72 90 GLY A O 1
ATOM 753 N N . HIS A 1 91 ? -19.520 -2.375 0.598 1.00 48.44 91 HIS A N 1
ATOM 754 C CA . HIS A 1 91 ? -20.375 -3.166 -0.286 1.00 48.44 91 HIS A CA 1
ATOM 755 C C . HIS A 1 91 ? -19.979 -2.951 -1.750 1.00 48.44 91 HIS A C 1
ATOM 757 O O . HIS A 1 91 ? -19.585 -1.850 -2.138 1.00 48.44 91 HIS A O 1
ATOM 763 N N . TRP A 1 92 ? -20.102 -4.002 -2.566 1.00 51.09 92 TRP A N 1
ATOM 764 C CA . TRP A 1 92 ? -20.024 -3.889 -4.025 1.00 51.09 92 TRP A CA 1
ATOM 765 C C . TRP A 1 92 ? -20.975 -2.804 -4.539 1.00 51.09 92 TRP A C 1
ATOM 767 O O . TRP A 1 92 ? -22.094 -2.673 -4.038 1.00 51.09 92 TRP A O 1
ATOM 777 N N . MET A 1 93 ? -20.550 -2.065 -5.568 1.00 52.69 93 MET A N 1
ATOM 778 C CA . MET A 1 93 ? -21.476 -1.202 -6.297 1.00 52.69 93 MET A CA 1
ATOM 779 C C . MET A 1 93 ? -22.582 -2.088 -6.896 1.00 52.69 93 MET A C 1
ATOM 781 O O . MET A 1 93 ? -22.261 -3.102 -7.519 1.00 52.69 93 MET A O 1
ATOM 785 N N . PRO A 1 94 ? -23.864 -1.763 -6.663 1.00 47.44 94 PRO A N 1
ATOM 786 C CA . PRO A 1 94 ? -24.974 -2.668 -6.948 1.00 47.44 94 PRO A CA 1
ATOM 787 C C . PRO A 1 94 ? -25.208 -2.899 -8.447 1.00 47.44 94 PRO A C 1
ATOM 789 O O . PRO A 1 94 ? -25.862 -3.877 -8.797 1.00 47.44 94 PRO A O 1
ATOM 792 N N . GLU A 1 95 ? -24.660 -2.052 -9.330 1.00 51.00 95 GLU A N 1
ATOM 793 C CA . GLU A 1 95 ? -24.888 -2.142 -10.773 1.00 51.00 95 GLU A CA 1
ATOM 794 C C . GLU A 1 95 ? -23.603 -2.253 -11.623 1.00 51.00 95 GLU A C 1
ATOM 796 O O . GLU A 1 95 ? -22.639 -1.512 -11.400 1.00 51.00 95 GLU A O 1
ATOM 801 N N . PRO A 1 96 ? -23.610 -3.092 -12.686 1.00 54.22 96 PRO A N 1
ATOM 802 C CA . PRO A 1 96 ? -22.511 -3.214 -13.654 1.00 54.22 96 PRO A CA 1
ATOM 803 C C . PRO A 1 96 ? -22.136 -1.907 -14.366 1.00 54.22 96 PRO A C 1
ATOM 805 O O . PRO A 1 96 ? -21.006 -1.752 -14.829 1.00 54.22 96 PRO A O 1
ATOM 808 N N . SER A 1 97 ? -23.080 -0.966 -14.450 1.00 49.41 97 SER A N 1
ATOM 809 C CA . SER A 1 97 ? -22.935 0.358 -15.070 1.00 49.41 97 SER A CA 1
ATOM 810 C C . SER A 1 97 ? -21.900 1.243 -14.366 1.00 49.41 97 SER A C 1
ATOM 812 O O . SER A 1 97 ? -21.369 2.179 -14.962 1.00 49.41 97 SER A O 1
ATOM 814 N N . GLN A 1 98 ? -21.587 0.938 -13.105 1.00 47.62 98 GLN A N 1
ATOM 815 C CA . GLN A 1 98 ? -20.687 1.730 -12.271 1.00 47.62 98 GLN A CA 1
ATOM 816 C C . GLN A 1 98 ? -19.279 1.119 -12.156 1.00 47.62 98 GLN A C 1
ATOM 818 O O . GLN A 1 98 ? -18.410 1.673 -11.481 1.00 47.62 98 GLN A O 1
ATOM 823 N N . ILE A 1 99 ? -19.029 0.001 -12.849 1.00 50.34 99 ILE A N 1
ATOM 824 C CA . ILE A 1 99 ? -17.713 -0.633 -12.957 1.00 50.34 99 ILE A CA 1
ATOM 825 C C . ILE A 1 99 ? -16.846 0.202 -13.907 1.00 50.34 99 ILE A C 1
ATOM 827 O O . ILE A 1 99 ? -17.129 0.319 -15.101 1.00 50.34 99 ILE A O 1
ATOM 831 N N . ARG A 1 100 ? -15.758 0.790 -13.395 1.00 47.09 100 ARG A N 1
ATOM 832 C CA . ARG A 1 100 ? -14.769 1.476 -14.235 1.00 47.09 100 ARG A CA 1
ATOM 833 C C . ARG A 1 100 ? -13.946 0.448 -15.007 1.00 47.09 100 ARG A C 1
ATOM 835 O O . ARG A 1 100 ? -13.104 -0.245 -14.444 1.00 47.09 100 ARG A O 1
ATOM 842 N N . TYR A 1 101 ? -14.151 0.379 -16.317 1.00 44.56 101 TYR A N 1
ATOM 843 C CA . TYR A 1 101 ? -13.276 -0.380 -17.205 1.00 44.56 101 TYR A CA 1
ATOM 844 C C . TYR A 1 101 ? -12.010 0.434 -17.479 1.00 44.56 101 TYR A C 1
ATOM 846 O O . TYR A 1 101 ? -12.073 1.565 -17.964 1.00 44.56 101 TYR A O 1
ATOM 854 N N . ILE A 1 102 ? -10.835 -0.132 -17.200 1.00 46.41 102 ILE A N 1
ATOM 855 C CA . ILE A 1 102 ? -9.573 0.460 -17.652 1.00 46.41 102 ILE A CA 1
ATOM 856 C C . ILE A 1 102 ? -9.455 0.188 -19.156 1.00 46.41 102 ILE A C 1
ATOM 858 O O . ILE A 1 102 ? -8.929 -0.835 -19.574 1.00 46.41 102 ILE A O 1
ATOM 862 N N . VAL A 1 103 ? -9.961 1.116 -19.969 1.00 49.97 103 VAL A N 1
ATOM 863 C CA . VAL A 1 103 ? -10.035 0.984 -21.439 1.00 49.97 103 VAL A CA 1
ATOM 864 C C . VAL A 1 103 ? -8.659 1.113 -22.117 1.00 49.97 103 VAL A C 1
ATOM 866 O O . VAL A 1 103 ? -8.495 0.775 -23.285 1.00 49.97 103 VAL A O 1
ATOM 869 N N . ARG A 1 104 ? -7.630 1.601 -21.408 1.00 52.56 104 ARG A N 1
ATOM 870 C CA . ARG A 1 104 ? -6.297 1.805 -21.997 1.00 52.56 104 ARG A CA 1
ATOM 871 C C . ARG A 1 104 ? -5.466 0.511 -22.004 1.00 52.56 104 ARG A C 1
ATOM 873 O O . ARG A 1 104 ? -5.315 -0.093 -20.937 1.00 52.56 104 ARG A O 1
ATOM 880 N N . PRO A 1 105 ? -4.848 0.139 -23.147 1.00 51.97 105 PRO A N 1
ATOM 881 C CA . PRO A 1 105 ? -3.906 -0.974 -23.224 1.00 51.97 105 PRO A CA 1
ATOM 882 C C . PRO A 1 105 ? -2.802 -0.832 -22.175 1.00 51.97 105 PRO A C 1
ATOM 884 O O . PRO A 1 105 ? -2.286 0.265 -21.957 1.00 51.97 105 PRO A O 1
ATOM 887 N N . TYR A 1 106 ? -2.410 -1.936 -21.534 1.00 47.81 106 TYR A N 1
ATOM 888 C CA . TYR A 1 106 ? -1.387 -1.925 -20.479 1.00 47.81 106 TYR A CA 1
ATOM 889 C C . TYR A 1 106 ? -0.053 -1.317 -20.954 1.00 47.81 106 TYR A C 1
ATOM 891 O O . TYR A 1 106 ? 0.618 -0.636 -20.186 1.00 47.81 106 TYR A O 1
ATOM 899 N N . SER A 1 107 ? 0.280 -1.475 -22.239 1.00 51.38 107 SER A N 1
ATOM 900 C CA . SER A 1 107 ? 1.447 -0.869 -22.893 1.00 51.38 107 SER A CA 1
ATOM 901 C C . SER A 1 107 ? 1.439 0.666 -22.921 1.00 51.38 107 SER A C 1
ATOM 903 O O . SER A 1 107 ? 2.499 1.268 -23.056 1.00 51.38 107 SER A O 1
ATOM 905 N N . MET A 1 108 ? 0.272 1.302 -22.776 1.00 53.41 108 MET A N 1
ATOM 906 C CA . MET A 1 108 ? 0.114 2.762 -22.733 1.00 53.41 108 MET A CA 1
ATOM 907 C C . MET A 1 108 ? 0.075 3.317 -21.304 1.00 53.41 108 MET A C 1
ATOM 909 O O . MET A 1 108 ? -0.081 4.525 -21.114 1.00 53.41 108 MET A O 1
ATOM 913 N N . LYS A 1 109 ? 0.165 2.462 -20.277 1.00 55.25 109 LYS A N 1
ATOM 914 C CA . LYS A 1 109 ? 0.248 2.931 -18.893 1.00 55.25 109 LYS A CA 1
ATOM 915 C C . LYS A 1 109 ? 1.657 3.446 -18.628 1.00 55.25 109 LYS A C 1
ATOM 917 O O . LYS A 1 109 ? 2.627 2.702 -18.735 1.00 55.25 109 LYS A O 1
ATOM 922 N N . THR A 1 110 ? 1.761 4.713 -18.239 1.00 57.88 110 THR A N 1
ATOM 923 C CA . THR A 1 110 ? 3.020 5.296 -17.775 1.00 57.88 110 THR A CA 1
ATOM 924 C C . THR A 1 110 ? 3.545 4.477 -16.590 1.00 57.88 110 THR A C 1
ATOM 926 O O . THR A 1 110 ? 2.772 4.245 -15.652 1.00 57.88 110 THR A O 1
ATOM 929 N N . PRO A 1 111 ? 4.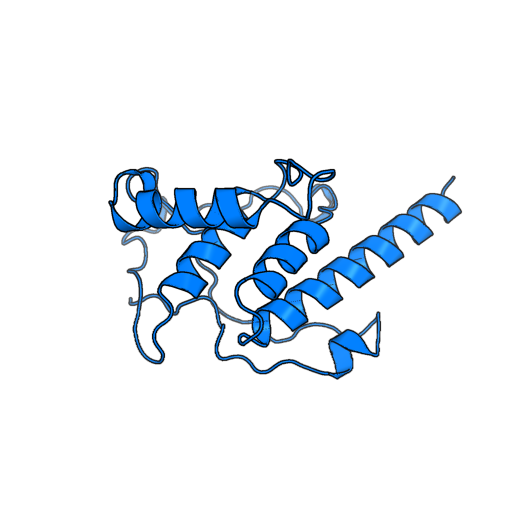821 4.047 -16.596 1.00 59.88 111 PRO A N 1
ATOM 930 C CA . PRO A 1 111 ? 5.445 3.431 -15.434 1.00 59.88 111 PRO A CA 1
ATOM 931 C C . PRO A 1 111 ? 5.302 4.369 -14.238 1.00 59.88 111 PRO A C 1
ATOM 933 O O . PRO A 1 111 ? 5.710 5.529 -14.303 1.00 59.88 111 PRO A O 1
ATOM 936 N N . ARG A 1 112 ? 4.675 3.893 -13.162 1.00 62.84 112 ARG A N 1
ATOM 937 C CA . ARG A 1 112 ? 4.511 4.676 -11.937 1.00 62.84 112 ARG A CA 1
ATOM 938 C C . ARG A 1 112 ? 5.604 4.266 -10.964 1.00 62.84 112 ARG A C 1
ATOM 940 O O . ARG A 1 112 ? 5.820 3.081 -10.754 1.00 62.84 112 ARG A O 1
ATOM 947 N N . ILE A 1 113 ? 6.290 5.244 -10.385 1.00 70.25 113 ILE A N 1
ATOM 948 C CA . ILE A 1 113 ? 7.251 5.018 -9.307 1.00 70.25 113 ILE A CA 1
ATOM 949 C C . ILE A 1 113 ? 6.464 5.126 -7.999 1.00 70.25 113 ILE A C 1
ATOM 951 O O . ILE A 1 113 ? 6.292 6.224 -7.476 1.00 70.25 113 ILE A O 1
ATOM 955 N N . LEU A 1 114 ? 5.917 4.007 -7.517 1.00 74.88 114 LEU A N 1
ATOM 956 C CA . LEU A 1 114 ? 5.019 4.002 -6.353 1.00 74.88 114 LEU A CA 1
ATOM 957 C C . LEU A 1 114 ? 5.734 3.735 -5.022 1.00 74.88 114 LEU A C 1
ATOM 959 O O . LEU A 1 114 ? 5.182 4.064 -3.970 1.00 74.88 114 LEU A O 1
ATOM 963 N N . PHE A 1 115 ? 6.988 3.269 -5.054 1.00 77.81 115 PHE A N 1
ATOM 964 C CA . PHE A 1 115 ? 7.738 2.904 -3.847 1.00 77.81 115 PHE A CA 1
ATOM 965 C C . PHE A 1 115 ? 7.828 4.008 -2.770 1.00 77.81 115 PHE A C 1
ATOM 967 O O . PHE A 1 115 ? 7.810 3.646 -1.595 1.00 77.81 115 PHE A O 1
ATOM 974 N N . PRO A 1 116 ? 7.876 5.330 -3.073 1.00 78.94 116 PRO A N 1
ATOM 975 C CA . PRO A 1 116 ? 7.857 6.351 -2.023 1.00 78.94 116 PRO A CA 1
ATOM 976 C C . PRO A 1 116 ? 6.535 6.358 -1.249 1.00 78.94 116 PRO A C 1
ATOM 978 O O . PRO A 1 116 ? 6.522 6.552 -0.036 1.00 78.94 116 PRO A O 1
ATOM 981 N N . SER A 1 117 ? 5.419 6.122 -1.945 1.00 78.62 117 SER A N 1
ATOM 982 C CA . SER A 1 117 ? 4.097 6.044 -1.321 1.00 78.62 117 SER A CA 1
ATOM 983 C C . SER A 1 117 ? 3.929 4.767 -0.500 1.00 78.62 117 SER A C 1
ATOM 985 O O . SER A 1 117 ? 3.387 4.819 0.601 1.00 78.62 117 SER A O 1
ATOM 987 N N . ASP A 1 118 ? 4.483 3.647 -0.972 1.00 86.25 118 ASP A N 1
ATOM 988 C CA . ASP A 1 118 ? 4.467 2.389 -0.223 1.00 86.25 118 ASP A CA 1
ATOM 989 C C . ASP A 1 118 ? 5.400 2.445 1.001 1.00 86.25 118 ASP A C 1
ATOM 991 O O . ASP A 1 118 ? 5.056 1.925 2.059 1.00 86.25 118 ASP A O 1
ATOM 995 N N . ALA A 1 119 ? 6.527 3.163 0.922 1.00 86.69 119 ALA A N 1
ATOM 996 C CA . ALA A 1 119 ? 7.414 3.394 2.065 1.00 86.69 119 ALA A CA 1
ATOM 997 C C . ALA A 1 119 ? 6.710 4.139 3.212 1.00 86.69 119 ALA A C 1
ATOM 999 O O . ALA A 1 119 ? 6.959 3.861 4.384 1.00 86.69 119 ALA A O 1
ATOM 1000 N N . LEU A 1 120 ? 5.805 5.067 2.892 1.00 85.12 120 LEU A N 1
ATOM 1001 C CA . LEU A 1 120 ? 4.997 5.768 3.891 1.00 85.12 120 LEU A CA 1
ATOM 1002 C C . LEU A 1 120 ? 3.967 4.858 4.559 1.00 85.12 120 LEU A C 1
ATOM 1004 O O . LEU A 1 120 ? 3.761 4.957 5.770 1.00 85.12 120 LEU A O 1
ATOM 1008 N N . LEU A 1 121 ? 3.360 3.951 3.792 1.00 87.75 121 LEU A N 1
ATOM 1009 C CA . LEU A 1 121 ? 2.464 2.931 4.334 1.00 87.75 121 LEU A CA 1
ATOM 1010 C C . LEU A 1 121 ? 3.216 1.993 5.279 1.00 87.75 121 LEU A C 1
ATOM 1012 O O . LEU A 1 121 ? 2.743 1.752 6.385 1.00 87.75 121 LEU A O 1
ATOM 1016 N N . VAL A 1 122 ? 4.416 1.550 4.895 1.00 91.31 122 VAL A N 1
ATOM 1017 C CA . VAL A 1 122 ? 5.298 0.743 5.749 1.00 91.31 122 VAL A CA 1
ATOM 1018 C C . VAL A 1 122 ? 5.711 1.504 7.010 1.00 91.31 122 VAL A C 1
ATOM 1020 O O . VAL A 1 122 ? 5.651 0.955 8.105 1.00 91.31 122 VAL A O 1
ATOM 1023 N N . LYS A 1 123 ? 6.087 2.783 6.889 1.00 88.94 123 LYS A N 1
ATOM 1024 C CA . LYS A 1 123 ? 6.459 3.628 8.035 1.00 88.94 123 LYS A CA 1
ATOM 1025 C C . LYS A 1 123 ? 5.319 3.742 9.049 1.00 88.94 123 LYS A C 1
ATOM 1027 O O . LYS A 1 123 ? 5.570 3.679 10.250 1.00 88.94 123 LYS A O 1
ATOM 1032 N N . ARG A 1 124 ? 4.083 3.959 8.584 1.00 89.06 124 ARG A N 1
ATOM 1033 C CA . ARG A 1 124 ? 2.924 4.143 9.470 1.00 89.06 124 ARG A CA 1
ATOM 1034 C C . ARG A 1 124 ? 2.365 2.823 9.995 1.00 89.06 124 ARG A C 1
ATOM 1036 O O . ARG A 1 124 ? 1.938 2.775 11.146 1.00 89.06 124 ARG A O 1
ATOM 1043 N N . PHE A 1 125 ? 2.351 1.789 9.164 1.00 90.56 125 PHE A N 1
ATOM 1044 C CA . PHE A 1 125 ? 1.747 0.498 9.468 1.00 90.56 125 PHE A CA 1
ATOM 1045 C C . PHE A 1 125 ? 2.730 -0.660 9.226 1.00 90.56 125 PHE A C 1
ATOM 1047 O O . PHE A 1 125 ? 2.477 -1.529 8.384 1.00 90.56 125 PHE A O 1
ATOM 1054 N N . PRO A 1 126 ? 3.860 -0.702 9.957 1.00 92.62 126 PRO A N 1
ATOM 1055 C CA . PRO A 1 126 ? 4.892 -1.715 9.747 1.00 92.62 126 PRO A CA 1
ATOM 1056 C C . PRO A 1 126 ? 4.412 -3.136 10.069 1.00 92.62 126 PRO A C 1
ATOM 1058 O O . PRO A 1 126 ? 5.039 -4.096 9.626 1.00 92.62 126 PRO A O 1
ATOM 1061 N N . GLN A 1 127 ? 3.309 -3.279 10.813 1.00 92.25 127 GLN A N 1
ATOM 1062 C CA . GLN A 1 127 ? 2.712 -4.564 11.169 1.00 92.25 127 GLN A CA 1
ATOM 1063 C C . GLN A 1 127 ? 2.095 -5.320 9.982 1.00 92.25 127 GLN A C 1
ATOM 1065 O O . GLN A 1 127 ? 1.903 -6.529 10.084 1.00 92.25 127 GLN A O 1
ATOM 1070 N N . TYR A 1 128 ? 1.775 -4.651 8.866 1.00 90.81 128 TYR A N 1
ATOM 1071 C CA . TYR A 1 128 ? 1.128 -5.307 7.726 1.00 90.81 128 TYR A CA 1
ATOM 1072 C C . TYR A 1 128 ? 2.160 -5.799 6.712 1.00 90.81 128 TYR A C 1
ATOM 1074 O O . TYR A 1 128 ? 2.766 -5.015 5.975 1.00 90.81 128 TYR A O 1
ATOM 1082 N N . GLY A 1 129 ? 2.320 -7.122 6.630 1.00 90.56 129 GLY A N 1
ATOM 1083 C CA . GLY A 1 129 ? 3.247 -7.772 5.701 1.00 90.56 129 GLY A CA 1
ATOM 1084 C C . GLY A 1 129 ? 2.972 -7.443 4.232 1.00 90.56 129 GLY A C 1
ATOM 1085 O O . GLY A 1 129 ? 3.901 -7.244 3.449 1.00 90.56 129 GLY A O 1
ATOM 1086 N N . TYR A 1 130 ? 1.699 -7.262 3.886 1.00 89.75 130 TYR A N 1
ATOM 1087 C CA . TYR A 1 130 ? 1.252 -6.786 2.578 1.00 89.75 130 TYR A CA 1
ATOM 1088 C C . TYR A 1 130 ? 1.934 -5.483 2.116 1.00 89.75 130 TYR A C 1
ATOM 1090 O O . TYR A 1 130 ? 2.297 -5.350 0.945 1.00 89.75 130 TYR A O 1
ATOM 1098 N N . PHE A 1 131 ? 2.150 -4.517 3.017 1.00 91.38 131 PHE A N 1
ATOM 1099 C CA . PHE A 1 131 ? 2.807 -3.255 2.657 1.00 91.38 131 PHE A CA 1
ATOM 1100 C C . PHE A 1 131 ? 4.299 -3.420 2.398 1.00 91.38 131 PHE A C 1
ATOM 1102 O O . PHE A 1 131 ? 4.833 -2.776 1.496 1.00 91.38 131 PHE A O 1
ATOM 1109 N N . TRP A 1 132 ? 4.957 -4.333 3.109 1.00 92.81 132 TRP A N 1
ATOM 1110 C CA . TRP A 1 132 ? 6.338 -4.699 2.810 1.00 92.81 132 TRP A CA 1
ATOM 1111 C C . TRP A 1 132 ? 6.462 -5.354 1.439 1.00 92.81 132 TRP A C 1
ATOM 1113 O O . TRP A 1 132 ? 7.330 -4.967 0.658 1.00 92.81 132 TRP A O 1
ATOM 1123 N N . ASN A 1 133 ? 5.561 -6.287 1.113 1.00 92.00 133 ASN A N 1
ATOM 1124 C CA . ASN A 1 133 ? 5.519 -6.913 -0.208 1.00 92.00 133 ASN A CA 1
ATOM 1125 C C . ASN A 1 133 ? 5.417 -5.838 -1.300 1.00 92.00 133 ASN A C 1
ATOM 1127 O O . ASN A 1 133 ? 6.234 -5.812 -2.223 1.00 92.00 133 ASN A O 1
ATOM 1131 N N . LEU A 1 134 ? 4.454 -4.919 -1.154 1.00 89.31 134 LEU A N 1
ATOM 1132 C CA . LEU A 1 134 ? 4.249 -3.791 -2.062 1.00 89.31 134 LEU A CA 1
ATOM 1133 C C . LEU A 1 134 ? 5.496 -2.928 -2.238 1.00 89.31 134 LEU A C 1
ATOM 1135 O O . LEU A 1 134 ? 5.915 -2.664 -3.365 1.00 89.31 134 LEU A O 1
ATOM 1139 N N . PHE A 1 135 ? 6.098 -2.517 -1.125 1.00 91.19 135 PHE A N 1
ATOM 1140 C CA . PHE A 1 135 ? 7.279 -1.669 -1.127 1.00 91.19 135 PHE A CA 1
ATOM 1141 C C . PHE A 1 135 ? 8.439 -2.297 -1.907 1.00 91.19 135 PHE A C 1
ATOM 1143 O O . PHE A 1 135 ? 9.015 -1.637 -2.773 1.00 91.19 135 PHE A O 1
ATOM 1150 N N . PHE A 1 136 ? 8.774 -3.565 -1.647 1.00 92.19 136 PHE A N 1
ATOM 1151 C CA . PHE A 1 136 ? 9.895 -4.220 -2.325 1.00 92.19 136 PHE A CA 1
ATOM 1152 C C . PHE A 1 136 ? 9.624 -4.474 -3.812 1.00 92.19 136 PHE A C 1
ATOM 1154 O O . PHE A 1 136 ? 10.527 -4.295 -4.633 1.00 92.19 136 PHE A O 1
ATOM 1161 N N . GLU A 1 137 ? 8.390 -4.830 -4.186 1.00 88.69 137 GLU A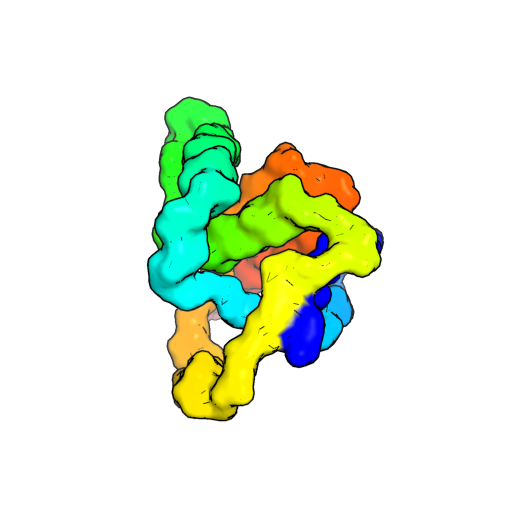 N 1
ATOM 1162 C CA . GLU A 1 137 ? 8.018 -4.976 -5.597 1.00 88.69 137 GLU A CA 1
ATOM 1163 C C . GLU A 1 137 ? 8.223 -3.661 -6.363 1.00 88.69 137 GLU A C 1
ATOM 1165 O O . GLU A 1 137 ? 8.900 -3.640 -7.396 1.00 88.69 137 GLU A O 1
ATOM 1170 N N . GLU A 1 138 ? 7.687 -2.558 -5.844 1.00 86.75 138 GLU A N 1
ATOM 1171 C CA . GLU A 1 138 ? 7.771 -1.247 -6.489 1.00 86.75 138 GLU A CA 1
ATOM 1172 C C . GLU A 1 138 ? 9.195 -0.679 -6.465 1.00 86.75 138 GLU A C 1
ATOM 1174 O O . GLU A 1 138 ? 9.640 -0.083 -7.451 1.00 86.75 138 GLU A O 1
ATOM 1179 N N . LEU A 1 139 ? 9.959 -0.925 -5.396 1.00 89.00 139 LEU A N 1
ATOM 1180 C CA . LEU A 1 139 ? 11.373 -0.563 -5.315 1.00 89.00 139 LEU A CA 1
ATOM 1181 C C . LEU A 1 139 ? 12.171 -1.245 -6.432 1.00 89.00 139 LEU A C 1
ATOM 1183 O O . LEU A 1 139 ? 12.866 -0.581 -7.207 1.00 89.00 139 LEU A O 1
ATOM 1187 N N . TYR A 1 140 ? 12.047 -2.567 -6.563 1.00 89.69 140 TYR A N 1
ATOM 1188 C CA . TYR A 1 140 ? 12.778 -3.309 -7.585 1.00 89.69 140 TYR A CA 1
ATOM 1189 C C . TYR A 1 140 ? 12.284 -3.007 -8.994 1.00 89.69 140 TYR A C 1
ATOM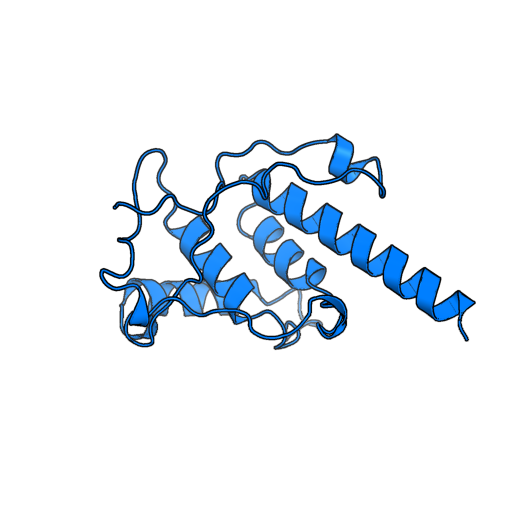 1191 O O . TYR A 1 140 ? 13.098 -2.924 -9.917 1.00 89.69 140 TYR A O 1
ATOM 1199 N N . ASN A 1 141 ? 10.982 -2.801 -9.194 1.00 84.44 141 ASN A N 1
ATOM 1200 C CA . ASN A 1 141 ? 10.445 -2.363 -10.481 1.00 84.44 141 ASN A CA 1
ATOM 1201 C C . ASN A 1 141 ? 10.967 -0.974 -10.871 1.00 84.44 141 ASN A C 1
ATOM 1203 O O . ASN A 1 141 ? 11.363 -0.782 -12.025 1.00 84.44 141 ASN A O 1
ATOM 1207 N N . GLY A 1 142 ? 11.064 -0.044 -9.918 1.00 82.81 142 GLY A N 1
ATOM 1208 C CA . GLY A 1 142 ? 11.678 1.268 -10.111 1.00 82.81 142 GLY A CA 1
ATOM 1209 C C . GLY A 1 142 ? 13.147 1.168 -10.526 1.00 82.81 142 GLY A C 1
ATOM 1210 O O . GLY A 1 142 ? 13.541 1.741 -11.545 1.00 82.81 142 GLY A O 1
ATOM 1211 N N . ILE A 1 143 ? 13.943 0.368 -9.806 1.00 85.81 143 ILE A N 1
ATOM 1212 C CA . ILE A 1 143 ? 15.361 0.122 -10.124 1.00 85.81 143 ILE A CA 1
ATOM 1213 C C . ILE A 1 143 ? 15.510 -0.484 -11.526 1.00 85.81 143 ILE A C 1
ATOM 1215 O O . ILE A 1 143 ? 16.244 0.054 -12.354 1.00 85.81 143 ILE A O 1
ATOM 1219 N N . LYS A 1 144 ? 14.773 -1.562 -11.834 1.00 84.81 144 LYS A N 1
ATOM 1220 C CA . LYS A 1 144 ? 14.808 -2.229 -13.150 1.00 84.81 144 LYS A CA 1
ATOM 1221 C C . LYS A 1 144 ? 14.436 -1.273 -14.284 1.00 84.81 144 LYS A C 1
ATOM 1223 O O . LYS A 1 144 ? 15.060 -1.309 -15.343 1.00 84.81 144 LYS A O 1
ATOM 1228 N N . THR A 1 145 ? 13.435 -0.420 -14.073 1.00 82.00 145 THR A N 1
ATOM 1229 C CA . THR A 1 145 ? 12.998 0.574 -15.065 1.00 82.00 145 THR A CA 1
ATOM 1230 C C . THR A 1 145 ? 14.082 1.618 -15.309 1.00 82.00 145 THR A C 1
ATOM 1232 O O . THR A 1 145 ? 14.388 1.918 -16.463 1.00 82.00 145 THR A O 1
ATOM 1235 N N . LYS A 1 146 ? 14.724 2.115 -14.244 1.00 81.44 146 LYS A N 1
ATOM 1236 C CA . LYS A 1 146 ? 15.817 3.087 -14.353 1.00 81.44 146 LYS A CA 1
ATOM 1237 C C . LYS A 1 146 ? 17.041 2.497 -15.058 1.00 81.44 146 LYS A C 1
ATOM 1239 O O . LYS A 1 146 ? 17.569 3.136 -15.960 1.00 81.44 146 LYS A O 1
ATOM 1244 N N . ILE A 1 147 ? 17.432 1.262 -14.728 1.00 84.56 147 ILE A N 1
ATOM 1245 C CA . ILE A 1 147 ? 18.515 0.549 -15.427 1.00 84.56 147 ILE A CA 1
ATOM 1246 C C . ILE A 1 147 ? 18.179 0.412 -16.916 1.00 84.56 147 ILE A C 1
ATOM 1248 O O . ILE A 1 147 ? 18.969 0.820 -17.757 1.00 84.56 147 ILE A O 1
ATOM 1252 N N . LYS A 1 148 ? 16.983 -0.076 -17.269 1.00 81.00 148 LYS A N 1
ATOM 1253 C CA . LYS A 1 148 ? 16.569 -0.195 -18.680 1.00 81.00 148 LYS A CA 1
ATOM 1254 C C . LYS A 1 148 ? 16.576 1.138 -19.430 1.00 81.00 148 LYS A C 1
ATOM 1256 O O . LYS A 1 148 ? 16.866 1.142 -20.620 1.00 81.00 148 LYS A O 1
ATOM 1261 N N . SER A 1 149 ? 16.241 2.241 -18.762 1.00 78.88 149 SER A N 1
ATOM 1262 C CA . SER A 1 149 ? 16.302 3.578 -19.359 1.00 78.88 149 SER A CA 1
ATOM 1263 C C . SER A 1 149 ? 17.736 4.013 -19.650 1.00 78.88 149 SER A C 1
ATOM 1265 O O . SER A 1 149 ? 17.964 4.627 -20.681 1.00 78.88 149 SER A O 1
ATOM 1267 N N . LEU A 1 150 ? 18.688 3.696 -18.766 1.00 79.62 150 LEU A N 1
ATOM 1268 C CA . LEU A 1 150 ? 20.101 4.051 -18.939 1.00 79.62 150 LEU A CA 1
ATOM 1269 C C . LEU A 1 150 ? 20.779 3.260 -20.065 1.00 79.62 150 LEU A C 1
ATOM 1271 O O . LEU A 1 150 ? 21.707 3.764 -20.670 1.00 79.62 150 LEU A O 1
ATOM 1275 N N . TRP A 1 151 ? 20.316 2.039 -20.344 1.00 75.62 151 TRP A N 1
ATOM 1276 C CA . TRP A 1 151 ? 20.845 1.184 -21.418 1.00 75.62 151 TRP A CA 1
ATOM 1277 C C . TRP A 1 151 ? 20.185 1.425 -22.786 1.00 75.62 151 TRP A C 1
ATOM 1279 O O . TRP A 1 151 ? 20.601 0.842 -23.783 1.00 75.62 151 TRP A O 1
ATOM 1289 N N . LYS A 1 152 ? 19.108 2.219 -22.827 1.00 62.09 152 LYS A N 1
ATOM 1290 C CA . LYS A 1 152 ? 18.428 2.650 -24.060 1.00 62.09 152 LYS A CA 1
ATOM 1291 C C . LYS A 1 152 ? 18.800 4.078 -24.482 1.00 62.09 152 LYS A C 1
ATOM 1293 O O . LYS A 1 152 ? 18.340 4.507 -25.538 1.00 62.09 152 LYS A O 1
ATOM 1298 N N . ALA A 1 153 ? 19.544 4.793 -23.640 1.00 51.19 153 ALA A N 1
ATOM 1299 C CA . ALA A 1 153 ? 20.144 6.094 -23.921 1.00 51.19 153 ALA A CA 1
ATOM 1300 C C . ALA A 1 153 ? 21.582 5.889 -24.409 1.00 51.19 153 ALA A C 1
ATOM 1302 O O . ALA A 1 153 ? 22.029 6.721 -25.224 1.00 51.19 153 ALA A O 1
#

pLDDT: mean 70.74, std 15.77, range [41.0, 92.88]

Organism: NCBI:txid1160285

Secondary structure (DSSP, 8-state):
-EE---STTSPP-HHHHH-TT---STT-S-------TTGGGSHHHHHHHHHHHHHT-BTTTB----STTHHHHHHHHHHHHT--TT---EE--SSGGG-----S-GGGSPPP--HHHHHHHHHH-TT-HHHHHHHHHHHHHHHHHHHHHHT--

Sequence (153 aa):
MEVPIAPLDNPFELRLALWPYAKRKDIHGCHLEPFNNTIWKTTLVKEALDDFVRNMRIGEILTWLPLWGFDRALGLFLQAKFFQKDIYIGHWMPEPSQIRYIVRPYSMKTPRILFPSDALLVKRFPQYGYFWNLFFEELYNGIKTKIKSLWKA